Protein AF-A0A4R4UQQ4-F1 (afdb_monomer)

Foldseek 3Di:
DDDDDDDPDDDDDDDPDDPPDDDDVVVLLVCLLCVLLVNDDPVNNVVSVVVCVVDPVSVVVSVVSNVVSVVVVVVDDQPVVRDSDDDPPPPPPPDPPPCPDDDDDDDPDDDDDDDDDDDDDD

Secondary structure (DSSP, 8-state):
-PPP-------PPP-------SSSHHHHHHHHHHHHTT-S-HHHHHHHHHHHHH-HHHHHHHHHHHHHHHHHHHHSPPPTT--SS-------------------------------------

pLDDT: mean 72.8, std 19.49, range [44.47, 98.38]

Mean predicted aligned error: 18.97 Å

Sequence (122 aa):
MTRPVVRLNGEGPGPVLPDVGGTDCGEYRIGLGVYALGRLPGAEADELSAHLRGCPPCRAELAELRAVAELLAHSVPRPPGGGRGTAVAARKGAGRRPRTGASLMRLSGACAYGSGGPGRSR

Structure (mmCIF, N/CA/C/O backbone):
data_AF-A0A4R4UQQ4-F1
#
_entry.id   AF-A0A4R4UQQ4-F1
#
loop_
_atom_site.group_PDB
_atom_site.id
_atom_site.type_symbol
_atom_site.label_atom_id
_atom_site.label_alt_id
_atom_site.label_comp_id
_atom_site.label_asym_id
_atom_site.label_entity_id
_atom_site.label_seq_id
_atom_site.pdbx_PDB_ins_code
_atom_site.Cartn_x
_atom_site.Cartn_y
_atom_site.Cartn_z
_atom_site.occupancy
_atom_site.B_iso_or_equiv
_atom_site.auth_seq_id
_atom_site.auth_comp_id
_atom_site.auth_asym_id
_atom_site.auth_atom_id
_atom_site.pdbx_PDB_model_num
ATOM 1 N N . MET A 1 1 ? -8.661 8.238 47.476 1.00 45.84 1 MET A N 1
ATOM 2 C CA . MET A 1 1 ? -8.706 7.562 46.161 1.00 45.84 1 MET A CA 1
ATOM 3 C C . MET A 1 1 ? -8.771 8.637 45.085 1.00 45.84 1 MET A C 1
ATOM 5 O O . MET A 1 1 ? -9.846 9.141 44.791 1.00 45.84 1 MET A O 1
ATOM 9 N N . THR A 1 2 ? -7.619 9.074 44.583 1.00 44.47 2 THR A N 1
ATOM 10 C CA . THR A 1 2 ? -7.496 10.220 43.667 1.00 44.47 2 THR A CA 1
ATOM 11 C C . THR A 1 2 ? -7.317 9.683 42.249 1.00 44.47 2 THR A C 1
ATOM 13 O O . THR A 1 2 ? -6.396 8.911 42.001 1.00 44.47 2 THR A O 1
ATOM 16 N N . ARG A 1 3 ? -8.222 10.027 41.327 1.00 49.09 3 ARG A N 1
ATOM 17 C CA . ARG A 1 3 ? -8.131 9.616 39.914 1.00 49.09 3 ARG A CA 1
ATOM 18 C C . ARG A 1 3 ? -7.097 10.494 39.197 1.00 49.09 3 ARG A C 1
ATOM 20 O O . ARG A 1 3 ? -7.160 11.710 39.379 1.00 49.09 3 ARG A O 1
ATOM 27 N N . PRO A 1 4 ? -6.199 9.951 38.358 1.00 55.72 4 PRO A N 1
ATOM 28 C CA . PRO A 1 4 ? -5.378 10.793 37.504 1.00 55.72 4 PRO A CA 1
ATOM 29 C C . PRO A 1 4 ? -6.215 11.303 36.323 1.00 55.72 4 PRO A C 1
ATOM 31 O O . PRO A 1 4 ? -6.922 10.544 35.657 1.00 55.72 4 PRO A O 1
ATOM 34 N N . VAL A 1 5 ? -6.133 12.608 36.077 1.00 60.34 5 VAL A N 1
ATOM 35 C CA . VAL A 1 5 ? -6.580 13.248 34.837 1.00 60.34 5 VAL A CA 1
ATOM 36 C C . VAL A 1 5 ? -5.527 12.990 33.763 1.00 60.34 5 VAL A C 1
ATOM 38 O O . VAL A 1 5 ? -4.401 13.473 33.861 1.00 60.34 5 VAL A O 1
ATOM 41 N N . VAL A 1 6 ? -5.884 12.214 32.741 1.00 61.91 6 VAL A N 1
ATOM 42 C CA . VAL A 1 6 ? -5.049 12.026 31.549 1.00 61.91 6 VAL A CA 1
ATOM 43 C C . VAL A 1 6 ? -5.082 13.322 30.739 1.00 61.91 6 VAL A C 1
ATOM 45 O O . VAL A 1 6 ? -6.134 13.740 30.258 1.00 61.91 6 VAL A O 1
ATOM 48 N N . ARG A 1 7 ? -3.927 13.976 30.601 1.00 53.94 7 ARG A N 1
ATOM 49 C CA . ARG A 1 7 ? -3.722 15.085 29.664 1.00 53.94 7 ARG A CA 1
ATOM 50 C C . ARG A 1 7 ? -3.591 14.493 28.257 1.00 53.94 7 ARG A C 1
ATOM 52 O O . ARG A 1 7 ? -2.551 13.944 27.924 1.00 53.94 7 ARG A O 1
ATOM 59 N N . LEU A 1 8 ? -4.641 14.590 27.445 1.00 56.84 8 LEU A N 1
ATOM 60 C CA . LEU A 1 8 ? -4.568 14.344 26.004 1.00 56.84 8 LEU A CA 1
ATOM 61 C C . LEU A 1 8 ? -4.375 15.692 25.318 1.00 56.84 8 LEU A C 1
ATOM 63 O O . LEU A 1 8 ? -5.354 16.398 25.140 1.00 56.84 8 LEU A O 1
ATOM 67 N N . ASN A 1 9 ? -3.134 16.075 25.025 1.00 56.84 9 ASN A N 1
ATOM 68 C CA . ASN A 1 9 ? -2.785 17.109 24.043 1.00 56.84 9 ASN A CA 1
ATOM 69 C C . ASN A 1 9 ? -1.296 16.937 23.719 1.00 56.84 9 ASN A C 1
ATOM 71 O O . ASN A 1 9 ? -0.451 17.586 24.329 1.00 56.84 9 ASN A O 1
ATOM 75 N N . GLY A 1 10 ? -0.994 15.993 22.828 1.00 47.56 10 GLY A N 1
ATOM 76 C CA . GLY A 1 10 ? 0.280 15.958 22.115 1.00 47.56 10 GLY A CA 1
ATOM 77 C C . GLY A 1 10 ? 0.143 16.800 20.852 1.00 47.56 10 GLY A C 1
ATOM 78 O O . GLY A 1 10 ? -0.908 16.761 20.209 1.00 47.56 10 GLY A O 1
ATOM 79 N N . GLU A 1 11 ? 1.162 17.602 20.566 1.00 50.91 11 GLU A N 1
ATOM 80 C CA . GLU A 1 11 ? 1.253 18.520 19.434 1.00 50.91 11 GLU A CA 1
ATOM 81 C C . GLU A 1 11 ? 0.731 17.937 18.109 1.00 50.91 11 GLU A C 1
ATOM 83 O O . GLU A 1 11 ? 0.998 16.790 17.750 1.00 50.91 11 GLU A O 1
ATOM 88 N N . GLY A 1 12 ? -0.026 18.755 17.370 1.00 54.66 12 GLY A N 1
ATOM 89 C CA . GLY A 1 12 ? -0.463 18.417 16.018 1.00 54.66 12 GLY A CA 1
ATOM 90 C C . GLY A 1 12 ? 0.740 18.180 15.098 1.00 54.66 12 GLY A C 1
ATOM 91 O O . GLY A 1 12 ? 1.788 18.801 15.298 1.00 54.66 12 GLY A O 1
ATOM 92 N N . PRO A 1 13 ? 0.621 17.297 14.091 1.00 58.81 13 PRO A N 1
ATOM 93 C CA . PRO A 1 13 ? 1.724 17.035 13.185 1.00 58.81 13 PRO A CA 1
ATOM 94 C C . PRO A 1 13 ? 2.092 18.332 12.461 1.00 58.81 13 PRO A C 1
ATOM 96 O O . PRO A 1 13 ? 1.250 18.969 11.823 1.00 58.81 13 PRO A O 1
ATOM 99 N N . GLY A 1 14 ? 3.357 18.732 12.606 1.00 53.84 14 GLY A N 1
ATOM 100 C CA . GLY A 1 14 ? 3.953 19.820 11.841 1.00 53.84 14 GLY A CA 1
ATOM 101 C C . GLY A 1 14 ? 3.814 19.586 10.332 1.00 53.84 14 GLY A C 1
ATOM 102 O O . GLY A 1 14 ? 3.474 18.481 9.900 1.00 53.84 14 GLY A O 1
ATOM 103 N N . PRO A 1 15 ? 4.050 20.620 9.509 1.00 49.88 15 PRO A N 1
ATOM 104 C CA . PRO A 1 15 ? 3.872 20.522 8.069 1.00 49.88 15 PRO A CA 1
ATOM 105 C C . PRO A 1 15 ? 4.735 19.386 7.512 1.00 49.88 15 PRO A C 1
ATOM 107 O O . PRO A 1 15 ? 5.963 19.454 7.530 1.00 49.88 15 PRO A O 1
ATOM 110 N N . VAL A 1 16 ? 4.076 18.340 7.010 1.00 57.34 16 VAL A N 1
ATOM 111 C CA . VAL A 1 16 ? 4.707 17.301 6.197 1.00 57.34 16 VAL A CA 1
ATOM 112 C C . VAL A 1 16 ? 5.077 17.927 4.856 1.00 57.34 16 VAL A C 1
ATOM 114 O O . VAL A 1 16 ? 4.303 17.933 3.904 1.00 57.34 16 VAL A O 1
ATOM 117 N N . LEU A 1 17 ? 6.256 18.540 4.791 1.00 56.22 17 LEU A N 1
ATOM 118 C CA . LEU A 1 17 ? 6.865 18.877 3.512 1.00 56.22 17 LEU A CA 1
ATOM 119 C C . LEU A 1 17 ? 7.305 17.553 2.872 1.00 56.22 17 LEU A C 1
ATOM 121 O O . LEU A 1 17 ? 8.104 16.838 3.482 1.00 56.22 17 LEU A O 1
ATOM 125 N N . PRO A 1 18 ? 6.793 17.175 1.687 1.00 58.44 18 PRO A N 1
ATOM 126 C CA . PRO A 1 18 ? 7.284 15.990 1.016 1.00 58.44 18 PRO A CA 1
ATOM 127 C C . PRO A 1 18 ? 8.717 16.262 0.563 1.00 58.44 18 PRO A C 1
ATOM 129 O O . PRO A 1 18 ? 8.974 17.152 -0.247 1.00 58.44 18 PRO A O 1
ATOM 132 N N . ASP A 1 19 ? 9.647 15.469 1.082 1.00 56.69 19 ASP A N 1
ATOM 133 C CA . ASP A 1 19 ? 10.956 15.270 0.480 1.00 56.69 19 ASP A CA 1
ATOM 134 C C . ASP A 1 19 ? 10.721 14.683 -0.925 1.00 56.69 19 ASP A C 1
ATOM 136 O O . ASP A 1 19 ? 10.413 13.500 -1.113 1.00 56.69 19 ASP A O 1
ATOM 140 N N . VAL A 1 20 ? 10.680 15.564 -1.922 1.00 59.38 20 VAL A N 1
ATOM 141 C CA . VAL A 1 20 ? 10.627 15.224 -3.344 1.00 59.38 20 VAL A CA 1
ATOM 142 C C . VAL A 1 20 ? 12.061 15.322 -3.860 1.00 59.38 20 VAL A C 1
ATOM 144 O O . VAL A 1 20 ? 12.424 16.275 -4.539 1.00 59.38 20 VAL A O 1
ATOM 147 N N . GLY A 1 21 ? 12.905 14.354 -3.504 1.00 48.88 21 GLY A N 1
ATOM 148 C CA . GLY A 1 21 ? 14.255 14.254 -4.062 1.00 48.88 21 GLY A CA 1
ATOM 149 C C . GLY A 1 21 ? 15.054 13.102 -3.442 1.00 48.88 21 GLY A C 1
ATOM 150 O O . GLY A 1 21 ? 15.430 13.183 -2.292 1.00 48.88 21 GLY A O 1
ATOM 151 N N . GLY A 1 22 ? 15.386 12.008 -4.125 1.00 50.38 22 GLY A N 1
ATOM 152 C CA . GLY A 1 22 ? 15.632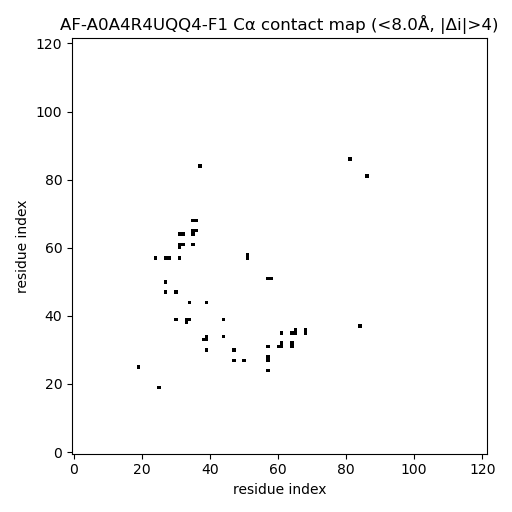 11.889 -5.553 1.00 50.38 22 GLY A CA 1
ATOM 153 C C . GLY A 1 22 ? 15.432 10.470 -6.080 1.00 50.38 22 GLY A C 1
ATOM 154 O O . GLY A 1 22 ? 15.727 9.479 -5.421 1.00 50.38 22 GLY A O 1
ATOM 155 N N . THR A 1 23 ? 14.919 10.447 -7.312 1.00 61.81 23 THR A N 1
ATOM 156 C CA . THR A 1 23 ? 14.726 9.317 -8.233 1.00 61.81 23 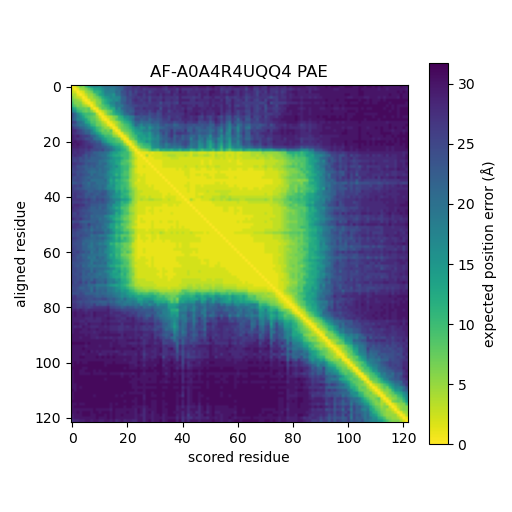THR A CA 1
ATOM 157 C C . THR A 1 23 ? 13.767 8.210 -7.758 1.00 61.81 23 THR A C 1
ATOM 159 O O . THR A 1 23 ? 14.061 7.420 -6.868 1.00 61.81 23 THR A O 1
ATOM 162 N N . ASP A 1 24 ? 12.590 8.188 -8.393 1.00 72.31 24 ASP A N 1
ATOM 163 C CA . ASP A 1 24 ? 11.545 7.143 -8.410 1.00 72.31 24 ASP A CA 1
ATOM 164 C C . ASP A 1 24 ? 10.700 6.888 -7.139 1.00 72.31 24 ASP A C 1
ATOM 166 O O . ASP A 1 24 ? 9.627 6.302 -7.205 1.00 72.31 24 ASP A O 1
ATOM 170 N N . CYS A 1 25 ? 11.067 7.407 -5.962 1.00 91.31 25 CYS A N 1
ATOM 171 C CA . CYS A 1 25 ? 10.253 7.178 -4.748 1.00 91.31 25 CYS A CA 1
ATOM 172 C C . CYS A 1 25 ? 8.845 7.811 -4.801 1.00 91.31 25 CYS A C 1
ATOM 174 O O . CYS A 1 25 ? 7.950 7.402 -4.066 1.00 91.31 25 CYS A O 1
ATOM 176 N N . GLY A 1 26 ? 8.643 8.857 -5.610 1.00 88.94 26 GLY A N 1
ATOM 177 C CA . GLY A 1 26 ? 7.359 9.563 -5.703 1.00 88.94 26 GLY A CA 1
ATOM 178 C C . GLY A 1 26 ? 6.223 8.677 -6.217 1.00 88.94 26 GLY A C 1
ATOM 179 O O . GLY A 1 26 ? 5.138 8.699 -5.643 1.00 88.94 26 GLY A O 1
ATOM 180 N N . GLU A 1 27 ? 6.496 7.871 -7.243 1.00 88.56 27 GLU A N 1
ATOM 181 C CA . GLU A 1 27 ? 5.518 6.961 -7.844 1.00 88.56 27 GLU A CA 1
ATOM 182 C C . GLU A 1 27 ? 5.089 5.880 -6.845 1.00 88.56 27 GLU A C 1
ATOM 184 O O . GLU A 1 27 ? 3.902 5.707 -6.565 1.00 88.56 27 GLU A O 1
ATOM 189 N N . TYR A 1 28 ? 6.060 5.240 -6.192 1.00 93.38 28 TYR A N 1
ATOM 190 C CA . TYR A 1 28 ? 5.795 4.194 -5.206 1.00 93.38 28 TYR A CA 1
ATOM 191 C C . TYR A 1 28 ? 5.077 4.695 -3.951 1.00 93.38 28 TYR A C 1
ATOM 193 O O . TYR A 1 28 ? 4.228 3.978 -3.417 1.00 93.38 28 TYR A O 1
ATOM 201 N N . ARG A 1 29 ? 5.371 5.919 -3.483 1.00 93.56 29 ARG A N 1
ATOM 202 C CA . ARG A 1 29 ? 4.716 6.505 -2.299 1.00 93.56 29 ARG A CA 1
ATOM 203 C C . ARG A 1 29 ? 3.204 6.623 -2.462 1.00 93.56 29 ARG A C 1
AT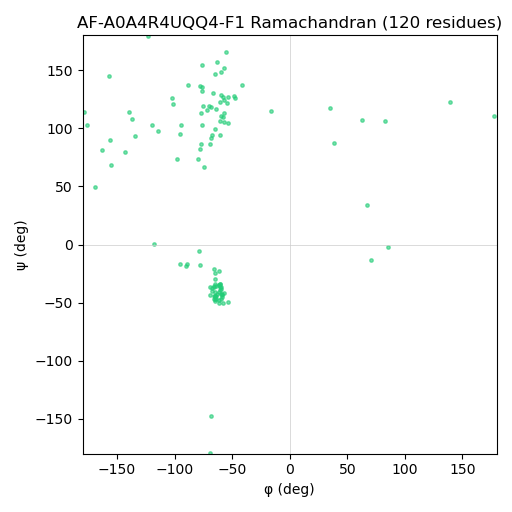OM 205 O O . ARG A 1 29 ? 2.468 6.315 -1.528 1.00 93.56 29 ARG A O 1
ATOM 212 N N . ILE A 1 30 ? 2.730 6.965 -3.662 1.00 92.75 30 ILE A N 1
ATOM 213 C CA . ILE A 1 30 ? 1.292 7.039 -3.968 1.00 92.75 30 ILE A CA 1
ATOM 214 C C . ILE A 1 30 ? 0.617 5.671 -3.748 1.00 92.75 30 ILE A C 1
ATOM 216 O O . ILE A 1 30 ? -0.504 5.600 -3.239 1.00 92.75 30 ILE A O 1
ATOM 220 N N . GLY A 1 31 ? 1.312 4.576 -4.068 1.00 95.19 31 GLY A N 1
ATOM 221 C CA . GLY A 1 31 ? 0.810 3.208 -3.918 1.00 95.19 31 GLY A CA 1
ATOM 222 C C . GLY A 1 31 ? 0.830 2.650 -2.488 1.00 95.19 31 GLY A C 1
ATOM 223 O O . GLY A 1 31 ? 0.119 1.679 -2.210 1.00 95.19 31 GLY A O 1
ATOM 224 N N . LEU A 1 32 ? 1.590 3.240 -1.554 1.00 97.44 32 LEU A N 1
ATOM 225 C CA . LEU A 1 32 ? 1.828 2.654 -0.224 1.00 97.44 32 LEU A CA 1
ATOM 226 C C . LEU A 1 32 ? 0.549 2.450 0.595 1.00 97.44 32 LEU A C 1
ATOM 228 O O . LEU A 1 32 ? 0.406 1.421 1.257 1.00 97.44 32 LEU A O 1
ATOM 232 N N . GLY A 1 33 ? -0.405 3.382 0.532 1.00 96.38 33 GLY A N 1
ATOM 233 C CA . GLY A 1 33 ? -1.669 3.265 1.268 1.00 96.38 33 GLY A CA 1
ATOM 234 C C . GLY A 1 33 ? -2.533 2.102 0.772 1.00 96.38 33 GLY A C 1
ATOM 235 O O . GLY A 1 33 ? -3.045 1.303 1.557 1.00 96.38 33 GLY A O 1
ATOM 236 N N . VAL A 1 34 ? -2.652 1.954 -0.549 1.00 96.38 34 VAL A N 1
ATOM 237 C CA . VAL A 1 34 ? -3.426 0.874 -1.183 1.00 96.38 34 VAL A CA 1
ATOM 238 C C . VAL A 1 34 ? -2.742 -0.481 -0.970 1.00 96.38 34 VAL A C 1
ATOM 240 O O . VAL A 1 34 ? -3.411 -1.489 -0.717 1.00 96.38 34 VAL A O 1
ATOM 243 N N . TYR A 1 35 ? -1.409 -0.497 -0.996 1.00 97.25 35 TYR A N 1
ATOM 244 C CA . TYR A 1 35 ? -0.597 -1.659 -0.656 1.00 97.25 35 TYR A CA 1
ATOM 245 C C . TYR A 1 35 ? -0.770 -2.078 0.813 1.00 97.25 35 TYR A C 1
ATOM 247 O O . TYR A 1 35 ? -0.991 -3.258 1.086 1.00 97.25 35 TYR A O 1
ATOM 255 N N . ALA A 1 36 ? -0.777 -1.131 1.760 1.00 97.31 36 ALA A N 1
ATOM 256 C CA . ALA A 1 36 ? -1.024 -1.399 3.182 1.00 97.31 36 ALA A CA 1
ATOM 257 C C . ALA A 1 36 ? -2.412 -2.018 3.436 1.00 97.31 36 ALA A C 1
ATOM 259 O O . ALA A 1 36 ? -2.564 -2.884 4.297 1.00 97.31 36 ALA A O 1
ATOM 260 N N . LEU A 1 37 ? -3.415 -1.628 2.645 1.00 95.44 37 LEU A N 1
ATOM 261 C CA . LEU A 1 37 ? -4.765 -2.199 2.686 1.00 95.44 37 LEU A CA 1
ATOM 262 C C . LEU A 1 37 ? -4.886 -3.559 1.970 1.00 95.44 37 LEU A C 1
ATOM 264 O O . LEU A 1 37 ? -5.955 -4.175 2.012 1.00 95.44 37 LEU A O 1
ATOM 268 N N . GLY A 1 38 ? -3.827 -4.033 1.304 1.00 94.94 38 GLY A N 1
ATOM 269 C CA . GLY A 1 38 ? -3.833 -5.274 0.525 1.00 94.94 38 GLY A CA 1
ATOM 270 C C . GLY A 1 38 ? -4.731 -5.201 -0.712 1.00 94.94 38 GLY A C 1
ATOM 271 O O . GLY A 1 38 ? -5.399 -6.179 -1.050 1.00 94.94 38 GLY A O 1
ATOM 272 N N . ARG A 1 39 ? -4.823 -4.022 -1.341 1.00 94.88 39 ARG A N 1
ATOM 273 C CA . ARG A 1 39 ? -5.716 -3.752 -2.482 1.00 94.88 39 ARG A CA 1
ATOM 274 C C . ARG A 1 39 ? -4.989 -3.375 -3.770 1.00 94.88 39 ARG A C 1
ATOM 276 O O . ARG A 1 39 ? -5.662 -3.121 -4.764 1.00 94.88 39 ARG A O 1
ATOM 283 N N . LEU A 1 40 ? -3.658 -3.339 -3.753 1.00 95.19 40 LEU A N 1
ATOM 284 C CA . LEU A 1 40 ? -2.870 -3.016 -4.937 1.00 95.19 40 LEU A CA 1
ATOM 285 C C . LEU A 1 40 ? -2.850 -4.234 -5.889 1.00 95.19 40 LEU A C 1
ATOM 287 O O . LEU A 1 40 ? -2.715 -5.360 -5.396 1.00 95.19 40 LEU A O 1
ATOM 291 N N . PRO A 1 41 ? -3.033 -4.056 -7.213 1.00 93.50 41 PRO A N 1
ATOM 292 C CA . PRO A 1 41 ? -2.964 -5.149 -8.184 1.00 93.50 41 PRO A CA 1
ATOM 293 C C . PRO A 1 41 ? -1.624 -5.888 -8.127 1.00 93.50 41 PRO A C 1
ATOM 295 O O . PRO A 1 41 ? -0.609 -5.292 -7.794 1.00 93.50 41 PRO A O 1
ATOM 298 N N . GLY A 1 42 ? -1.610 -7.177 -8.484 1.00 92.31 42 GLY A N 1
ATOM 299 C CA . GLY A 1 42 ? -0.429 -8.039 -8.318 1.00 92.31 42 GLY A CA 1
ATOM 300 C C . GLY A 1 42 ? 0.854 -7.487 -8.948 1.00 92.31 42 GLY A C 1
ATOM 301 O O . GLY A 1 42 ? 1.856 -7.388 -8.257 1.00 92.31 42 GLY A O 1
ATOM 302 N N . ALA A 1 43 ? 0.803 -7.050 -10.211 1.00 93.88 43 ALA A N 1
ATOM 303 C CA . ALA A 1 43 ? 1.978 -6.499 -10.895 1.00 93.88 43 ALA A CA 1
ATOM 304 C C . ALA A 1 43 ? 2.517 -5.229 -10.205 1.00 93.88 43 ALA A C 1
ATOM 306 O O . ALA A 1 43 ? 3.698 -5.155 -9.882 1.00 93.88 43 ALA A O 1
ATOM 307 N N . GLU A 1 44 ? 1.635 -4.280 -9.881 1.00 94.00 44 GLU A N 1
ATOM 308 C CA . GLU A 1 44 ? 1.995 -3.048 -9.160 1.00 94.00 44 GLU A CA 1
ATOM 309 C C . GLU A 1 44 ? 2.510 -3.344 -7.737 1.00 94.00 44 GLU A C 1
ATOM 311 O O . GLU A 1 44 ? 3.427 -2.694 -7.235 1.00 94.00 44 GLU A O 1
ATOM 316 N N . ALA A 1 45 ? 1.948 -4.355 -7.069 1.00 96.69 45 ALA A N 1
ATOM 317 C CA . ALA A 1 45 ? 2.395 -4.816 -5.759 1.00 96.69 45 ALA A CA 1
ATOM 318 C C . ALA A 1 45 ? 3.787 -5.458 -5.810 1.00 96.69 45 ALA A C 1
ATOM 320 O O . ALA A 1 45 ? 4.575 -5.257 -4.883 1.00 96.69 45 ALA A O 1
ATOM 321 N N . ASP A 1 46 ? 4.103 -6.198 -6.871 1.00 97.12 46 ASP A N 1
ATOM 322 C CA . ASP A 1 46 ? 5.413 -6.814 -7.079 1.00 97.12 46 ASP A CA 1
ATOM 323 C C . ASP A 1 46 ? 6.489 -5.754 -7.356 1.00 97.12 46 ASP A C 1
ATOM 325 O O . ASP A 1 46 ? 7.570 -5.797 -6.757 1.00 97.12 46 ASP A O 1
ATOM 329 N N . GLU A 1 47 ? 6.175 -4.762 -8.193 1.00 95.44 47 GLU A N 1
ATOM 330 C CA . GLU A 1 47 ? 7.036 -3.608 -8.479 1.00 95.44 47 GLU A CA 1
ATOM 331 C C . GLU A 1 47 ? 7.310 -2.790 -7.211 1.00 95.44 47 GLU A C 1
ATOM 333 O O . GLU A 1 47 ? 8.467 -2.570 -6.834 1.00 95.44 47 GLU A O 1
ATOM 338 N N . LEU A 1 48 ? 6.260 -2.438 -6.466 1.00 96.31 48 LEU A N 1
ATOM 339 C CA . LEU A 1 48 ? 6.397 -1.733 -5.194 1.00 96.31 48 LEU A CA 1
ATOM 340 C C . LEU A 1 48 ? 7.185 -2.558 -4.167 1.00 96.31 48 LEU A C 1
ATOM 342 O O . LEU A 1 48 ? 8.054 -2.032 -3.468 1.00 96.31 48 LEU A O 1
ATOM 346 N N . SER A 1 49 ? 6.948 -3.868 -4.095 1.00 96.69 49 SER A N 1
ATOM 347 C CA . SER A 1 49 ? 7.723 -4.770 -3.236 1.00 96.69 49 SER A CA 1
ATOM 348 C C . SER A 1 49 ? 9.200 -4.796 -3.616 1.00 96.69 49 SER A C 1
ATOM 350 O O . SER A 1 49 ? 10.055 -4.908 -2.734 1.00 96.69 49 SER A O 1
ATOM 352 N N . ALA A 1 50 ? 9.523 -4.682 -4.907 1.00 96.19 50 ALA A N 1
ATOM 353 C CA . ALA A 1 50 ? 10.895 -4.588 -5.379 1.00 96.19 50 ALA A CA 1
ATOM 354 C C . ALA A 1 50 ? 11.578 -3.304 -4.913 1.00 96.19 50 ALA A C 1
ATOM 356 O O . ALA A 1 50 ? 12.669 -3.376 -4.340 1.00 96.19 50 ALA A O 1
ATOM 357 N N . HIS A 1 51 ? 10.903 -2.165 -5.053 1.00 95.75 51 HIS A N 1
ATOM 358 C CA . HIS A 1 51 ? 11.382 -0.887 -4.538 1.00 95.75 51 HIS A CA 1
ATOM 359 C C . HIS A 1 51 ? 11.603 -0.922 -3.015 1.00 95.75 51 HIS A C 1
ATOM 361 O O . HIS A 1 51 ? 12.656 -0.516 -2.512 1.00 95.75 51 HIS A O 1
ATOM 367 N N . LEU A 1 52 ? 10.652 -1.486 -2.264 1.00 96.75 52 LEU A N 1
ATOM 368 C CA . LEU A 1 52 ? 10.717 -1.579 -0.803 1.00 96.75 52 LEU A CA 1
ATOM 369 C C . LEU A 1 52 ? 11.915 -2.388 -0.295 1.00 96.75 52 LEU A C 1
ATOM 371 O O . LEU A 1 52 ? 12.347 -2.162 0.835 1.00 96.75 52 LEU A O 1
ATOM 375 N N . ARG A 1 53 ? 12.507 -3.289 -1.091 1.00 96.75 53 ARG A N 1
ATOM 376 C CA . ARG A 1 53 ? 13.765 -3.961 -0.713 1.00 96.75 53 ARG A CA 1
ATOM 377 C C . ARG A 1 53 ? 14.934 -2.975 -0.638 1.00 96.75 53 ARG A C 1
ATOM 379 O O . ARG A 1 53 ? 15.757 -3.079 0.270 1.00 96.75 53 ARG A O 1
ATOM 386 N N . GLY A 1 54 ? 14.972 -1.988 -1.531 1.00 94.12 54 GLY A N 1
ATOM 387 C CA . GLY A 1 54 ? 16.064 -1.019 -1.651 1.00 94.12 54 GLY A CA 1
ATOM 388 C C . GLY A 1 54 ? 15.854 0.307 -0.918 1.00 94.12 54 GLY A C 1
ATOM 389 O O . GLY A 1 54 ? 16.831 1.006 -0.678 1.00 94.12 54 GLY A O 1
ATOM 390 N N . CYS A 1 55 ? 14.621 0.651 -0.529 1.00 96.12 55 CYS A N 1
ATOM 391 C CA . CYS A 1 55 ? 14.290 1.993 -0.041 1.00 96.12 55 CYS A CA 1
ATOM 392 C C . CYS A 1 55 ? 13.865 2.019 1.446 1.00 96.12 55 CYS A C 1
ATOM 394 O O . CYS A 1 55 ? 12.699 1.754 1.759 1.00 96.12 55 CYS A O 1
ATOM 396 N N . PRO A 1 56 ? 14.776 2.346 2.390 1.00 95.62 56 PRO A N 1
ATOM 397 C CA . PRO A 1 56 ? 14.430 2.522 3.803 1.00 95.62 56 PRO A CA 1
ATOM 398 C C . PRO A 1 56 ? 13.343 3.580 4.077 1.00 95.62 56 PRO A C 1
ATOM 400 O O . PRO A 1 56 ? 12.460 3.273 4.879 1.00 95.62 56 PRO A O 1
ATOM 403 N N . PRO A 1 57 ? 13.333 4.762 3.423 1.00 95.00 57 PRO A N 1
ATOM 404 C CA . PRO A 1 57 ? 12.278 5.761 3.618 1.00 95.00 57 PRO A CA 1
ATOM 405 C C . PRO A 1 57 ? 10.868 5.232 3.317 1.00 95.00 57 PRO A C 1
ATOM 407 O O . PRO A 1 57 ? 9.992 5.302 4.175 1.00 95.00 57 PRO A O 1
ATOM 410 N N . CYS A 1 58 ? 10.659 4.602 2.155 1.00 96.62 58 CYS A N 1
ATOM 411 C CA . CYS A 1 58 ? 9.354 4.036 1.794 1.00 96.62 58 CYS A CA 1
ATOM 412 C C . CYS A 1 58 ? 8.934 2.879 2.718 1.00 96.62 58 CYS A C 1
ATOM 414 O O . CYS A 1 58 ? 7.744 2.676 2.952 1.00 96.62 58 CYS A O 1
ATOM 416 N N . ARG A 1 59 ? 9.888 2.121 3.286 1.00 97.44 59 ARG A N 1
ATOM 417 C CA . ARG A 1 59 ? 9.579 1.107 4.312 1.00 97.44 59 ARG A CA 1
ATOM 418 C C . ARG A 1 59 ? 9.099 1.728 5.621 1.00 97.44 59 ARG A C 1
ATOM 420 O O . ARG A 1 59 ? 8.199 1.164 6.239 1.00 97.44 59 ARG A O 1
ATOM 427 N N . ALA A 1 60 ? 9.700 2.840 6.042 1.00 97.69 60 ALA A N 1
ATOM 428 C CA . ALA A 1 60 ? 9.278 3.557 7.241 1.00 97.69 60 ALA A CA 1
ATOM 429 C C . ALA A 1 60 ? 7.857 4.110 7.062 1.00 97.69 60 ALA A C 1
ATOM 431 O O . ALA A 1 60 ? 6.989 3.844 7.886 1.00 97.69 60 ALA A O 1
ATOM 432 N N . GLU A 1 61 ? 7.585 4.755 5.927 1.00 97.44 61 GLU A N 1
ATOM 433 C CA . GLU A 1 61 ? 6.245 5.251 5.595 1.00 97.44 61 GLU A CA 1
ATOM 434 C C . GLU A 1 61 ? 5.203 4.120 5.542 1.00 97.44 61 GLU A C 1
ATOM 436 O O . GLU A 1 61 ? 4.112 4.234 6.101 1.00 97.44 61 GLU A O 1
ATOM 441 N N . LEU A 1 62 ? 5.554 2.973 4.950 1.00 98.38 62 LEU A N 1
ATOM 442 C CA . LEU A 1 62 ? 4.680 1.802 4.945 1.00 98.38 62 LEU A CA 1
ATOM 443 C C . LEU A 1 62 ? 4.364 1.283 6.357 1.00 98.38 62 LEU A C 1
ATOM 445 O O . LEU A 1 62 ? 3.258 0.792 6.587 1.00 98.38 62 LEU A O 1
ATOM 449 N N . ALA A 1 63 ? 5.320 1.336 7.287 1.00 98.25 63 ALA A N 1
ATOM 450 C CA . ALA A 1 63 ? 5.104 0.894 8.662 1.00 98.25 63 ALA A CA 1
ATOM 451 C C . ALA A 1 63 ? 4.058 1.771 9.370 1.00 98.25 63 ALA A C 1
ATOM 453 O O . ALA A 1 63 ? 3.130 1.230 9.974 1.00 98.25 63 ALA A O 1
ATOM 454 N N . GLU A 1 64 ? 4.144 3.093 9.201 1.00 98.06 64 GLU A N 1
ATOM 455 C CA . GLU A 1 64 ? 3.150 4.045 9.714 1.00 98.06 64 GLU A CA 1
ATOM 456 C C . GLU A 1 64 ? 1.755 3.768 9.129 1.00 98.06 64 GLU A C 1
ATOM 458 O O . GLU A 1 64 ? 0.762 3.648 9.850 1.00 98.06 64 GLU A O 1
ATOM 463 N N . LEU A 1 65 ? 1.671 3.568 7.810 1.00 97.88 65 LEU A N 1
ATOM 464 C CA . LEU A 1 65 ? 0.402 3.285 7.134 1.00 97.88 65 LEU A CA 1
ATOM 465 C C . LEU A 1 65 ? -0.213 1.943 7.554 1.00 97.88 65 LEU A C 1
ATOM 467 O O . LEU A 1 65 ? -1.437 1.825 7.636 1.00 97.88 65 LEU A O 1
ATOM 471 N N . ARG A 1 66 ? 0.607 0.926 7.849 1.00 97.62 66 ARG A N 1
ATOM 472 C CA . ARG A 1 66 ? 0.128 -0.372 8.353 1.00 97.62 66 ARG A CA 1
ATOM 473 C C . ARG A 1 66 ? -0.513 -0.251 9.730 1.00 97.62 66 ARG A C 1
ATOM 475 O O . ARG A 1 66 ? -1.573 -0.839 9.930 1.00 97.62 66 ARG A O 1
ATOM 482 N N . ALA A 1 67 ? 0.059 0.547 10.631 1.00 96.25 67 ALA A N 1
ATOM 483 C CA . ALA A 1 67 ? -0.547 0.807 11.936 1.00 96.25 67 ALA A CA 1
ATOM 484 C C . ALA A 1 67 ? -1.946 1.437 11.787 1.00 96.25 67 ALA A C 1
ATOM 486 O O . ALA A 1 67 ? -2.907 1.010 12.431 1.00 96.25 67 ALA A O 1
ATOM 487 N N . VAL A 1 68 ? -2.105 2.388 10.860 1.00 95.81 68 VAL A N 1
ATOM 488 C CA . VAL A 1 68 ? -3.418 2.977 10.539 1.00 95.81 68 VAL A CA 1
ATOM 489 C C . VAL A 1 68 ? -4.371 1.939 9.931 1.00 95.81 68 VAL A C 1
ATOM 491 O O . VAL A 1 68 ? -5.532 1.852 10.333 1.00 95.81 68 VAL A O 1
ATOM 494 N N . ALA A 1 69 ? -3.900 1.117 8.989 1.00 95.12 69 ALA A N 1
ATOM 495 C CA . ALA A 1 69 ? -4.704 0.066 8.362 1.00 95.12 69 ALA A CA 1
ATOM 496 C C . ALA A 1 69 ? -5.208 -0.979 9.376 1.00 95.12 69 ALA A C 1
ATOM 498 O O . ALA A 1 69 ? -6.321 -1.497 9.241 1.00 95.12 69 ALA A O 1
ATOM 499 N N . GLU A 1 70 ? -4.421 -1.277 10.410 1.00 92.75 70 GLU A N 1
ATOM 500 C CA . GLU A 1 70 ? -4.840 -2.129 11.521 1.00 92.75 70 GLU A CA 1
ATOM 501 C C . GLU A 1 70 ? -5.969 -1.491 12.326 1.00 92.75 70 GLU A C 1
ATOM 503 O O . GLU A 1 70 ? -6.982 -2.152 12.555 1.00 92.75 70 GLU A O 1
ATOM 508 N N . LEU A 1 71 ? -5.869 -0.210 12.689 1.00 93.50 71 LEU A N 1
ATOM 509 C CA . LEU A 1 71 ? -6.951 0.504 13.380 1.00 93.50 71 LEU A CA 1
ATOM 510 C C . LEU A 1 71 ? -8.248 0.506 12.556 1.00 93.50 71 LEU A C 1
ATOM 512 O O . LEU A 1 71 ? -9.321 0.209 13.084 1.00 93.50 71 LEU A O 1
ATOM 516 N N . LEU A 1 72 ? -8.149 0.751 11.246 1.00 92.19 72 LEU A N 1
ATOM 517 C CA . LEU A 1 72 ? -9.293 0.703 10.329 1.00 92.19 72 LEU A CA 1
ATOM 518 C C . LEU A 1 72 ? -9.936 -0.689 10.259 1.00 92.19 72 LEU A C 1
ATOM 520 O O . LEU A 1 72 ? -11.154 -0.811 10.142 1.00 92.19 72 LEU A O 1
ATOM 524 N N . ALA A 1 73 ? -9.146 -1.757 10.367 1.00 88.25 73 ALA A N 1
ATOM 525 C CA . ALA A 1 73 ? -9.685 -3.114 10.369 1.00 88.25 73 ALA A CA 1
ATOM 526 C C . ALA A 1 73 ? -10.559 -3.419 11.601 1.00 88.25 73 ALA A C 1
ATOM 528 O O . ALA A 1 73 ? -11.379 -4.333 11.536 1.00 88.25 73 ALA A O 1
ATOM 529 N N . HIS A 1 74 ? -10.401 -2.668 12.696 1.00 88.12 74 HIS A N 1
ATOM 530 C CA . HIS A 1 74 ? -11.210 -2.811 13.910 1.00 88.12 74 HIS A CA 1
ATOM 531 C C . HIS A 1 74 ? -12.471 -1.932 13.907 1.00 88.12 74 HIS A C 1
ATOM 533 O O . HIS A 1 74 ? -13.388 -2.196 14.682 1.00 88.12 74 HIS A O 1
ATOM 539 N N . SER A 1 75 ? -12.540 -0.898 13.061 1.00 88.00 75 SER A N 1
ATOM 540 C CA . SER A 1 75 ? -13.671 0.041 13.027 1.00 88.00 75 SER A CA 1
ATOM 541 C C . SER A 1 75 ? -14.797 -0.378 12.081 1.00 88.00 75 SER A C 1
ATOM 543 O O . SER A 1 75 ? -15.918 0.117 12.201 1.00 88.00 75 SER A O 1
ATOM 545 N N . VAL A 1 76 ? -14.530 -1.300 11.153 1.00 81.62 76 VAL A N 1
ATOM 546 C CA . VAL A 1 76 ? -15.521 -1.783 10.186 1.00 81.62 76 VAL A CA 1
ATOM 547 C C . VAL A 1 76 ? -16.049 -3.155 10.616 1.00 81.62 76 VAL A C 1
ATOM 549 O O . VAL A 1 76 ? -15.252 -4.078 10.803 1.00 81.62 76 VAL A O 1
ATOM 552 N N . PRO A 1 77 ? -17.380 -3.345 10.734 1.00 79.44 77 PRO A N 1
ATOM 553 C CA . PRO A 1 77 ? -17.961 -4.656 10.993 1.00 79.44 77 PRO A CA 1
ATOM 554 C C . PRO A 1 77 ? -17.495 -5.677 9.954 1.00 79.44 77 PRO A C 1
ATOM 556 O O . PRO A 1 77 ? -17.699 -5.505 8.750 1.00 79.44 77 PRO A O 1
ATOM 559 N N . ARG A 1 78 ? -16.868 -6.761 10.416 1.00 73.12 78 ARG A N 1
ATOM 560 C CA . ARG A 1 78 ? -16.409 -7.834 9.534 1.00 73.12 78 ARG A CA 1
ATOM 561 C C . ARG A 1 78 ? -17.610 -8.675 9.095 1.00 73.12 78 ARG A C 1
ATOM 563 O O . ARG A 1 78 ? -18.264 -9.268 9.954 1.00 73.12 78 ARG A O 1
ATOM 570 N N . PRO A 1 79 ? -17.910 -8.771 7.788 1.00 66.25 79 PRO A N 1
ATOM 571 C CA . PRO A 1 79 ? -18.985 -9.636 7.333 1.00 66.25 79 PRO A CA 1
ATOM 572 C C . PRO A 1 79 ? -18.637 -11.105 7.632 1.00 66.25 79 PRO A C 1
ATOM 574 O O . PRO A 1 79 ? -17.459 -11.485 7.568 1.00 66.25 79 PRO A O 1
ATOM 577 N N . PRO A 1 80 ? -19.632 -11.955 7.940 1.00 63.69 80 PRO A N 1
ATOM 578 C CA . PRO A 1 80 ? -19.401 -13.387 8.082 1.00 63.69 80 PRO A CA 1
ATOM 579 C C . PRO A 1 80 ? -18.818 -13.939 6.772 1.00 63.69 80 PRO A C 1
ATOM 581 O O . PRO A 1 80 ? -19.340 -13.681 5.691 1.00 63.69 80 PRO A O 1
ATOM 584 N N . GLY A 1 81 ? -17.687 -14.645 6.863 1.00 67.00 81 GLY A N 1
ATOM 585 C CA . GLY A 1 81 ? -16.935 -15.140 5.699 1.00 67.00 81 GLY A CA 1
ATOM 586 C C . GLY A 1 81 ? -15.938 -14.146 5.078 1.00 67.00 81 GLY A C 1
ATOM 587 O O . GLY A 1 81 ? -15.211 -14.515 4.160 1.00 67.00 81 GLY A O 1
ATOM 588 N N . GLY A 1 82 ? -15.839 -12.911 5.585 1.00 57.56 82 GLY A N 1
ATOM 589 C CA . GLY A 1 82 ? -14.876 -11.896 5.140 1.00 57.56 82 GLY A CA 1
ATOM 590 C C . GLY A 1 82 ? -13.477 -12.102 5.722 1.00 57.56 82 GLY A C 1
ATOM 591 O O . GLY A 1 82 ? -13.051 -11.381 6.628 1.00 57.56 82 GLY A O 1
ATOM 592 N N . GLY A 1 83 ? -12.761 -13.112 5.229 1.00 58.91 83 GLY A N 1
ATOM 593 C CA . GLY A 1 83 ? -11.321 -13.251 5.444 1.00 58.91 83 GLY A CA 1
ATOM 594 C C . GLY A 1 83 ? -10.532 -12.095 4.816 1.00 58.91 83 GLY A C 1
ATOM 595 O O . GLY A 1 83 ? -10.996 -11.423 3.895 1.00 58.91 83 GLY A O 1
ATOM 596 N N . ARG A 1 84 ? -9.320 -11.853 5.326 1.00 57.78 84 ARG A N 1
ATOM 597 C CA . ARG A 1 84 ? -8.384 -10.870 4.769 1.00 57.78 84 ARG A CA 1
ATOM 598 C C . ARG A 1 84 ? -7.744 -11.508 3.524 1.00 57.78 84 ARG A C 1
ATOM 600 O O . ARG A 1 84 ? -6.702 -12.135 3.632 1.00 57.78 84 ARG A O 1
ATOM 607 N N . GLY A 1 85 ? -8.434 -11.447 2.383 1.00 56.91 85 GLY A N 1
ATOM 608 C CA . GLY A 1 85 ? -7.951 -12.003 1.112 1.00 56.91 85 GLY A CA 1
ATOM 609 C C . GLY A 1 85 ? -9.029 -12.717 0.293 1.00 56.91 85 GLY A C 1
ATOM 610 O O . GLY A 1 85 ? -9.680 -13.637 0.773 1.00 56.91 85 GLY A O 1
ATOM 611 N N . THR A 1 86 ? -9.205 -12.238 -0.941 1.00 53.47 86 THR A N 1
ATOM 612 C CA . THR A 1 86 ? -9.882 -12.861 -2.095 1.00 53.47 86 THR A CA 1
ATOM 613 C C . THR A 1 86 ? -11.152 -13.678 -1.828 1.00 53.47 86 THR A C 1
ATOM 615 O O . THR A 1 86 ? -11.134 -14.904 -1.795 1.00 53.47 86 THR A O 1
ATOM 618 N N . ALA A 1 87 ? -12.297 -13.001 -1.820 1.00 55.31 87 ALA A N 1
ATOM 619 C CA . ALA A 1 87 ? -13.540 -13.615 -2.275 1.00 55.31 87 ALA A CA 1
ATOM 620 C C . ALA A 1 87 ? -14.371 -12.566 -3.016 1.00 55.31 87 ALA A C 1
ATOM 622 O O . ALA A 1 87 ? -15.314 -11.986 -2.479 1.00 55.31 87 ALA A O 1
ATOM 623 N N . VAL A 1 88 ? -14.025 -12.313 -4.282 1.00 55.91 88 VAL A N 1
ATOM 624 C CA . VAL A 1 88 ? -15.038 -11.835 -5.225 1.00 55.91 88 VAL A CA 1
ATOM 625 C C . VAL A 1 88 ? -15.970 -13.023 -5.418 1.00 55.91 88 VAL A C 1
ATOM 627 O O . VAL A 1 88 ? -15.709 -13.902 -6.234 1.00 55.91 88 VAL A O 1
ATOM 630 N N . ALA A 1 89 ? -17.024 -13.103 -4.607 1.00 56.91 89 ALA A N 1
ATOM 631 C CA . ALA A 1 89 ? -18.099 -14.036 -4.877 1.00 56.91 89 ALA A CA 1
ATOM 632 C C . ALA A 1 89 ? -18.631 -13.689 -6.270 1.00 56.91 89 ALA A C 1
ATOM 634 O O . ALA A 1 89 ? -19.204 -12.616 -6.486 1.00 56.91 89 ALA A O 1
ATOM 635 N N . ALA A 1 90 ? -18.377 -14.570 -7.237 1.00 56.59 90 ALA A N 1
ATOM 636 C CA . ALA A 1 90 ? -18.969 -14.468 -8.553 1.00 56.59 90 ALA A CA 1
ATOM 637 C C . ALA A 1 90 ? -20.485 -14.473 -8.350 1.00 56.59 90 ALA A C 1
ATOM 639 O O . ALA A 1 90 ? -21.078 -15.501 -8.019 1.00 56.59 90 ALA A O 1
ATOM 640 N N . ARG A 1 9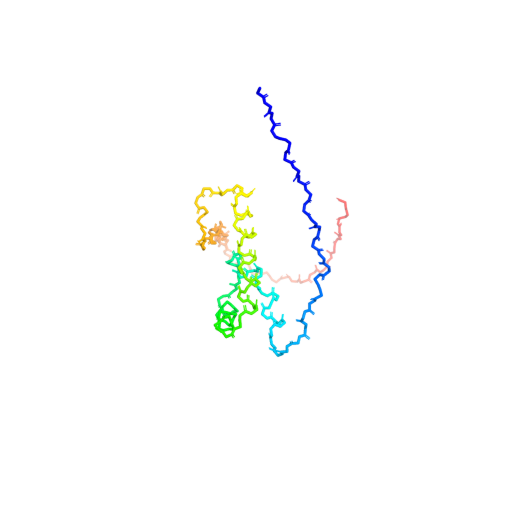1 ? -21.114 -13.303 -8.499 1.00 58.88 91 ARG A N 1
ATOM 641 C CA . ARG A 1 91 ? -22.567 -13.198 -8.596 1.00 58.88 91 ARG A CA 1
ATOM 642 C C . ARG A 1 91 ? -22.991 -14.135 -9.725 1.00 58.88 91 ARG A C 1
ATOM 644 O O . ARG A 1 91 ? -22.736 -13.864 -10.897 1.00 58.88 91 ARG A O 1
ATOM 651 N N . LYS A 1 92 ? -23.561 -15.286 -9.370 1.00 62.28 92 LYS A N 1
ATOM 652 C CA . LYS A 1 92 ? -24.106 -16.238 -10.333 1.00 62.28 92 LYS A CA 1
ATOM 653 C C . LYS A 1 92 ? -25.277 -15.527 -10.994 1.00 62.28 92 LYS A C 1
ATOM 655 O O . LYS A 1 92 ? -26.332 -15.377 -10.385 1.00 62.28 92 LYS A O 1
ATOM 660 N N . GLY A 1 93 ? -25.051 -14.989 -12.192 1.00 62.81 93 GLY A N 1
ATOM 661 C CA . GLY A 1 93 ? -26.101 -14.331 -12.956 1.00 62.81 93 GLY A CA 1
ATOM 662 C C . GLY A 1 93 ? -27.282 -15.286 -13.082 1.00 62.81 93 GLY A C 1
ATOM 663 O O . GLY A 1 93 ? -27.104 -16.436 -13.485 1.00 62.81 93 GLY A O 1
ATOM 664 N N . ALA A 1 94 ? -28.477 -14.834 -12.703 1.00 57.22 94 ALA A N 1
ATOM 665 C CA . ALA A 1 94 ? -29.702 -15.555 -13.006 1.00 57.22 94 ALA A CA 1
ATOM 666 C C . ALA A 1 94 ? -29.789 -15.642 -14.535 1.00 57.22 94 ALA A C 1
ATOM 668 O O . ALA A 1 94 ? -29.967 -14.627 -15.209 1.00 57.22 94 ALA A O 1
ATOM 669 N N . GLY A 1 95 ? -29.531 -16.834 -15.081 1.00 57.19 95 GLY A N 1
ATOM 670 C CA . GLY A 1 95 ? -29.412 -17.056 -16.515 1.00 57.19 95 GLY A CA 1
ATOM 671 C C . GLY A 1 95 ? -30.583 -16.429 -17.264 1.00 57.19 95 GLY A C 1
ATOM 672 O O . GLY A 1 95 ? -31.747 -16.675 -16.943 1.00 57.19 95 GLY A O 1
ATOM 673 N N . ARG A 1 96 ? -30.279 -15.613 -18.275 1.00 59.41 96 ARG A N 1
ATOM 674 C CA . ARG A 1 96 ? -31.278 -15.131 -19.225 1.00 59.41 96 ARG A CA 1
ATOM 675 C C . ARG A 1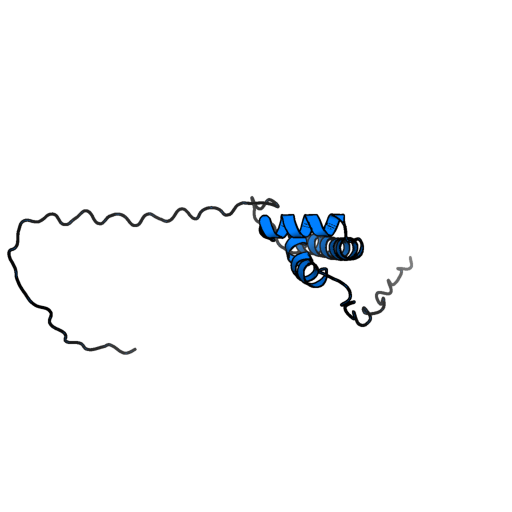 96 ? -31.725 -16.361 -20.021 1.00 59.41 96 ARG A C 1
ATOM 677 O O . ARG A 1 96 ? -31.041 -16.777 -20.949 1.00 59.41 96 ARG A O 1
ATOM 684 N N . ARG A 1 97 ? -32.812 -17.003 -19.575 1.00 57.75 97 ARG A N 1
ATOM 685 C CA . ARG A 1 97 ? -33.411 -18.175 -20.230 1.00 57.75 97 ARG A CA 1
ATOM 686 C C . ARG A 1 97 ? -33.538 -17.884 -21.734 1.00 57.75 97 ARG A C 1
ATOM 688 O O . ARG A 1 97 ? -34.131 -16.856 -22.078 1.00 57.75 97 ARG A O 1
ATOM 695 N N . PRO A 1 98 ? -33.015 -18.744 -22.625 1.00 56.72 98 PRO A N 1
ATOM 696 C CA . PRO A 1 98 ? -33.301 -18.638 -24.045 1.00 56.72 98 PRO A CA 1
ATOM 697 C C . PRO A 1 98 ? -34.814 -18.717 -24.219 1.00 56.72 98 PRO A C 1
ATOM 699 O O . PRO A 1 98 ? -35.449 -19.663 -23.753 1.00 56.72 98 PRO A O 1
ATOM 702 N N . ARG A 1 99 ? -35.414 -17.716 -24.865 1.00 59.06 99 ARG A N 1
ATOM 703 C CA . ARG A 1 99 ? -36.803 -17.809 -25.323 1.00 59.06 99 ARG A CA 1
ATOM 704 C C . ARG A 1 99 ? -36.839 -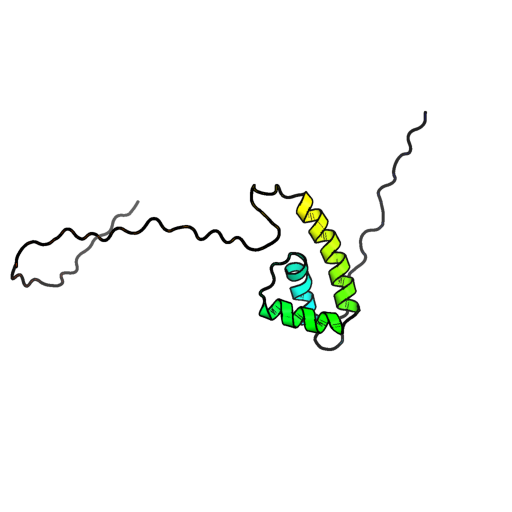18.722 -26.551 1.00 59.06 99 ARG A C 1
ATOM 706 O O . ARG A 1 99 ? -37.087 -18.270 -27.659 1.00 59.06 99 ARG A O 1
ATOM 713 N N . THR A 1 100 ? -36.538 -20.005 -26.372 1.00 57.62 100 THR A N 1
ATOM 714 C CA . THR A 1 100 ? -36.819 -21.034 -27.377 1.00 57.62 100 THR A CA 1
ATOM 715 C C . THR A 1 100 ? -38.305 -21.342 -27.296 1.00 57.62 100 THR A C 1
ATOM 717 O O . THR A 1 100 ? -38.740 -22.198 -26.532 1.00 57.62 100 THR A O 1
ATOM 720 N N . GLY A 1 101 ? -39.088 -20.549 -28.020 1.00 55.78 101 GLY A N 1
ATOM 721 C CA . GLY A 1 101 ? -40.543 -20.626 -28.018 1.00 55.78 101 GLY A CA 1
ATOM 722 C C . GLY A 1 101 ? -41.156 -19.789 -29.131 1.00 55.78 101 GLY A C 1
ATOM 723 O O . GLY A 1 101 ? -42.019 -18.966 -28.866 1.00 55.78 101 GLY A O 1
ATOM 724 N N . ALA A 1 102 ? -40.666 -19.955 -30.359 1.00 53.28 102 ALA A N 1
ATOM 725 C CA . ALA A 1 102 ? -41.351 -19.517 -31.573 1.00 53.28 102 ALA A CA 1
ATOM 726 C C . ALA A 1 102 ? -40.861 -20.370 -32.751 1.00 53.28 102 ALA A C 1
ATOM 728 O O . ALA A 1 102 ? -40.131 -19.907 -33.621 1.00 53.28 102 ALA A O 1
ATOM 729 N N . SER A 1 103 ? -41.226 -21.652 -32.743 1.00 53.88 103 SER A N 1
ATOM 730 C CA . SER A 1 103 ? -41.370 -22.385 -33.996 1.00 53.88 103 SER A CA 1
ATOM 731 C C . SER A 1 103 ? -42.838 -22.294 -34.382 1.00 53.88 103 SER A C 1
ATOM 733 O O . SER A 1 103 ? -43.676 -22.961 -33.784 1.00 53.88 103 SER A O 1
ATOM 735 N N . LEU A 1 104 ? -43.141 -21.430 -35.345 1.00 50.56 104 LEU A N 1
ATOM 736 C CA . LEU A 1 104 ? -44.307 -21.564 -36.202 1.00 50.56 104 LEU A CA 1
ATOM 737 C C . LEU A 1 104 ? -43.845 -21.229 -37.616 1.00 50.56 104 LEU A C 1
ATOM 739 O O . LEU A 1 104 ? -43.474 -20.102 -37.917 1.00 50.56 104 LEU A O 1
ATOM 743 N N . MET A 1 105 ? -43.775 -22.283 -38.423 1.00 46.47 105 MET A N 1
ATOM 744 C CA . MET A 1 105 ? -44.262 -22.347 -39.796 1.00 46.47 105 MET A CA 1
ATOM 745 C C . MET A 1 105 ? -44.154 -21.067 -40.648 1.00 46.47 105 MET A C 1
ATOM 747 O O . MET A 1 105 ? -44.810 -20.064 -40.392 1.00 46.47 105 MET A O 1
ATOM 751 N N . ARG A 1 106 ? -43.368 -21.182 -41.728 1.00 55.66 106 ARG A N 1
ATOM 752 C CA . ARG A 1 106 ? -43.265 -20.284 -42.892 1.00 55.66 106 ARG A CA 1
ATOM 753 C C . ARG A 1 106 ? -44.426 -19.291 -43.054 1.00 55.66 106 ARG A C 1
ATOM 755 O O . ARG A 1 106 ? -45.525 -19.679 -43.442 1.00 55.66 106 ARG A O 1
ATOM 762 N N . LEU A 1 107 ? -44.116 -18.005 -42.919 1.00 54.22 107 LEU A N 1
ATOM 763 C CA . LEU A 1 107 ? -44.903 -16.916 -43.489 1.00 54.22 107 LEU A CA 1
ATOM 764 C C . LEU A 1 107 ? -43.990 -16.146 -44.446 1.00 54.22 107 LEU A C 1
ATOM 766 O O . LEU A 1 107 ? -43.106 -15.402 -44.026 1.00 54.22 107 LEU A O 1
ATOM 770 N N . SER A 1 108 ? -44.179 -16.380 -45.745 1.00 62.12 108 SER A N 1
ATOM 771 C CA . SER A 1 108 ? -43.701 -15.481 -46.793 1.00 62.12 108 SER A CA 1
ATOM 772 C C . SER A 1 108 ? -44.359 -14.122 -46.574 1.00 62.12 108 SER A C 1
ATOM 774 O O . SER A 1 108 ? -45.568 -13.992 -46.737 1.00 62.12 108 SER A O 1
ATOM 776 N N . GLY A 1 109 ? -43.577 -13.124 -46.176 1.00 54.00 109 GLY A N 1
ATOM 777 C CA . GLY A 1 109 ? -44.085 -11.785 -45.911 1.00 54.00 109 GLY A CA 1
ATOM 778 C C . GLY A 1 109 ? -42.980 -10.755 -46.046 1.00 54.00 109 GLY A C 1
ATOM 779 O O . GLY A 1 109 ? -42.285 -10.448 -45.084 1.00 54.00 109 GLY A O 1
ATOM 780 N N . ALA A 1 110 ? -42.815 -10.228 -47.257 1.00 59.78 110 ALA A N 1
ATOM 781 C CA . ALA A 1 110 ? -42.176 -8.938 -47.454 1.00 59.78 110 ALA A CA 1
ATOM 782 C C . ALA A 1 110 ? -43.074 -7.853 -46.845 1.00 59.78 110 ALA A C 1
ATOM 784 O O . ALA A 1 110 ? -44.262 -7.854 -47.144 1.00 59.78 110 ALA A O 1
ATOM 785 N N . CYS A 1 111 ? -42.508 -6.969 -46.017 1.00 50.59 111 CYS A N 1
ATOM 786 C CA . CYS A 1 111 ? -42.913 -5.573 -45.761 1.00 50.59 111 CYS A CA 1
ATOM 787 C C . CYS A 1 111 ? -41.866 -4.978 -44.795 1.00 50.59 111 CYS A C 1
ATOM 789 O O . CYS A 1 111 ? -41.702 -5.456 -43.679 1.00 50.59 111 CYS A O 1
ATOM 791 N N . ALA A 1 112 ? -40.942 -4.156 -45.291 1.00 55.81 112 ALA A N 1
ATOM 792 C CA . ALA A 1 112 ? -41.062 -2.702 -45.447 1.00 55.81 112 ALA A CA 1
ATOM 793 C C . ALA A 1 112 ? -40.751 -1.950 -44.137 1.00 55.81 112 ALA A C 1
ATOM 795 O O . ALA A 1 112 ? -41.527 -1.933 -43.187 1.00 55.81 112 ALA A O 1
ATOM 796 N N . TYR A 1 113 ? -39.570 -1.328 -44.128 1.00 50.88 113 TYR A N 1
ATOM 797 C CA . TYR A 1 113 ? -39.122 -0.348 -43.145 1.00 50.88 113 TYR A CA 1
ATOM 798 C C . TYR A 1 113 ? -40.029 0.886 -43.238 1.00 50.88 113 TYR A C 1
ATOM 800 O O . TYR A 1 113 ? -40.084 1.535 -44.280 1.00 50.88 113 TYR A O 1
ATOM 808 N N . GLY A 1 114 ? -40.762 1.184 -42.166 1.00 55.91 114 GLY A N 1
ATOM 809 C CA . GLY A 1 114 ? -41.689 2.309 -42.089 1.00 55.91 114 GLY A CA 1
ATOM 810 C C . GLY A 1 114 ? -41.507 3.054 -40.777 1.00 55.91 114 GLY A C 1
ATOM 811 O O . GLY A 1 114 ? -42.079 2.693 -39.756 1.00 55.91 114 GLY A O 1
ATOM 812 N N . SER A 1 115 ? -40.669 4.081 -40.824 1.00 54.00 115 SER A N 1
ATOM 813 C CA . SER A 1 115 ? -40.493 5.118 -39.814 1.00 54.00 115 SER A CA 1
ATOM 814 C C . SER A 1 115 ? -41.789 5.898 -39.562 1.00 54.00 115 SER A C 1
ATOM 816 O O . SER A 1 115 ? -42.358 6.458 -40.496 1.00 54.00 115 SER A O 1
ATOM 818 N N . GLY A 1 116 ? -42.197 6.017 -38.298 1.00 56.41 116 GLY A N 1
ATOM 819 C CA . GLY A 1 116 ? -43.253 6.934 -37.859 1.00 56.41 116 GLY A CA 1
ATOM 820 C C . GLY A 1 116 ? -43.457 6.849 -36.347 1.00 56.41 116 GLY A C 1
ATOM 821 O O . GLY A 1 116 ? -43.827 5.792 -35.854 1.00 56.41 116 GLY A O 1
ATOM 822 N N . GLY A 1 117 ? -43.146 7.937 -35.627 1.00 48.84 117 GLY A N 1
ATOM 823 C CA . GLY A 1 117 ? -43.246 8.083 -34.161 1.00 48.84 117 GLY A CA 1
ATOM 824 C C . GLY A 1 117 ? -44.695 8.091 -33.628 1.00 48.84 117 GLY A C 1
ATOM 825 O O . GLY A 1 117 ? -45.542 7.454 -34.244 1.00 48.84 117 GLY A O 1
ATOM 826 N N . PRO A 1 118 ? -45.058 8.807 -32.537 1.00 53.09 118 PRO A N 1
ATOM 827 C CA . PRO A 1 118 ? -44.327 9.806 -31.752 1.00 53.09 118 PRO A CA 1
ATOM 828 C C . PRO A 1 118 ? -44.214 9.446 -30.253 1.00 53.09 118 PRO A C 1
ATOM 830 O O . PRO A 1 118 ? -44.661 8.399 -29.792 1.00 53.09 118 PRO A O 1
ATOM 833 N N . GLY A 1 119 ? -43.545 10.321 -29.500 1.00 53.94 119 GLY A N 1
ATOM 834 C CA . GLY A 1 119 ? -43.148 10.094 -28.117 1.00 53.94 119 GLY A CA 1
ATOM 835 C C . GLY A 1 119 ? -44.258 10.044 -27.0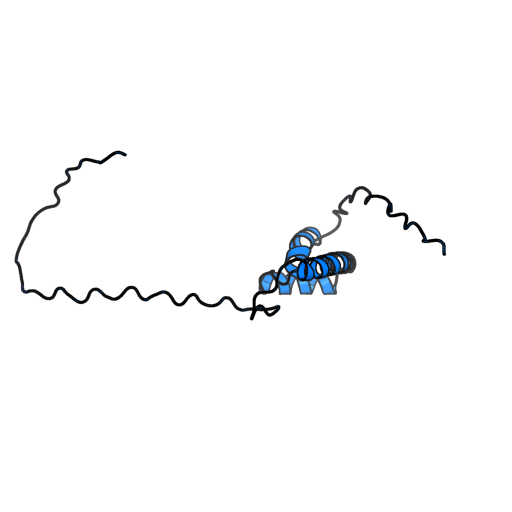70 1.00 53.94 119 GLY A C 1
ATOM 836 O O . GLY A 1 119 ? -45.444 10.246 -27.325 1.00 53.94 119 GLY A O 1
ATOM 837 N N . ARG A 1 120 ? -43.814 9.846 -25.830 1.00 52.94 120 ARG A N 1
ATOM 838 C CA . ARG A 1 120 ? -44.612 10.156 -24.653 1.00 52.94 120 ARG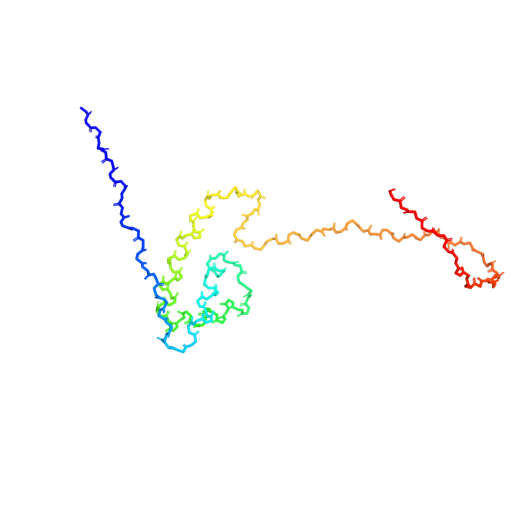 A CA 1
ATOM 839 C C . ARG A 1 120 ? -43.727 10.785 -23.591 1.00 52.94 120 ARG A C 1
ATOM 841 O O . ARG A 1 120 ? -42.801 10.164 -23.082 1.00 52.94 120 ARG A O 1
ATOM 848 N N . SER A 1 121 ? -44.016 12.049 -23.321 1.00 55.75 121 SER A N 1
ATOM 849 C CA . SER A 1 121 ? -43.566 12.764 -22.138 1.00 55.75 121 SER A CA 1
ATOM 850 C C . SER A 1 121 ? -44.374 12.342 -20.908 1.00 55.75 121 SER A C 1
ATOM 852 O O . SER A 1 121 ? -45.562 12.030 -21.032 1.00 55.75 121 SER A O 1
ATOM 85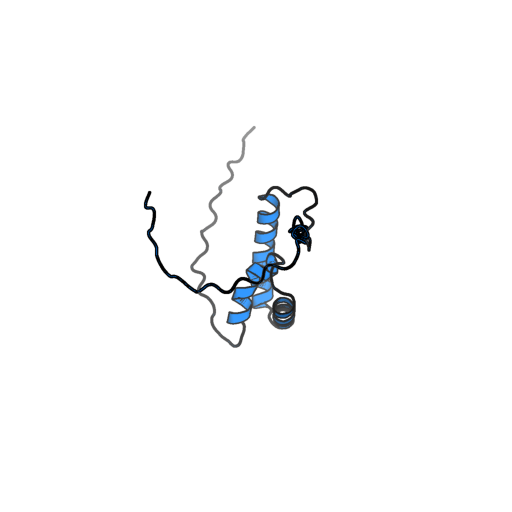4 N N . ARG A 1 122 ? -43.705 12.519 -19.763 1.00 55.16 122 ARG A N 1
ATOM 855 C CA . ARG A 1 122 ? -44.124 12.443 -18.354 1.00 55.16 122 ARG A CA 1
ATOM 856 C C . ARG A 1 122 ? -44.224 11.055 -17.748 1.00 55.16 122 ARG A C 1
ATOM 858 O O . ARG A 1 122 ? -45.156 10.305 -18.106 1.00 55.16 122 ARG A O 1
#

Radius of gyration: 29.83 Å; Cα contacts (8 Å, |Δi|>4): 29; chains: 1; bounding box: 61×43×94 Å

Solvent-accessible surface area (backbone atoms only — not comparable to full-atom values): 8640 Å² total; per-residue (Å²): 139,82,79,83,80,82,84,87,78,77,83,76,85,68,87,83,72,78,86,85,76,81,83,74,60,70,68,49,57,72,47,39,61,43,47,50,67,72,67,48,56,68,70,63,42,52,54,45,52,56,50,48,75,77,32,68,68,61,44,53,54,39,52,58,43,35,57,51,44,53,56,54,63,73,72,51,88,75,56,92,88,63,60,100,67,90,76,82,73,76,76,77,70,81,72,83,73,78,84,85,78,80,91,72,78,93,74,94,71,92,79,80,94,77,90,75,88,81,90,82,84,136

Nearest PDB structures (foldseek):
  3hug-assembly6_P  TM=9.141E-01  e=4.213E-02  Mycobacterium tuberculosis H37Rv
  3hug-assembly6_J  TM=9.040E-01  e=4.746E-02  Mycobacterium tuberculosis H37Rv
  3hug-assembly3_L  TM=9.023E-01  e=1.093E-01  Mycobacterium tuberculosis H37Rv
  6tdw-assembly1_H  TM=2.522E-01  e=6.285E+00  Euglena gracilis